Protein AF-A0A2U3NV56-F1 (afdb_monomer)

Foldseek 3Di:
DDDQKDWDDDALWWKWFDDPPAIWIAHNVRWTWGADPVGDIDTDDNGRPDPPTPTMMTHHDDDPPPPCPPPPCPDDDDDPPDDDDDDDDDDDDDDDDDDDDDDDPDDDDDDDPDDPDPDDPDDPDPPDPDDDD

Structure (mmCIF, N/CA/C/O backbone):
data_AF-A0A2U3NV56-F1
#
_entry.id   AF-A0A2U3NV56-F1
#
loop_
_atom_site.group_PDB
_atom_site.id
_atom_site.type_symbol
_atom_site.label_atom_id
_atom_site.label_alt_id
_atom_site.label_comp_id
_atom_site.label_asym_id
_atom_site.label_entity_id
_atom_site.label_seq_id
_atom_site.pdbx_PDB_ins_code
_atom_site.Cartn_x
_atom_site.Cartn_y
_atom_site.Cartn_z
_atom_site.occupancy
_atom_site.B_iso_or_equiv
_atom_site.auth_seq_id
_atom_site.auth_comp_id
_atom_site.auth_asym_id
_atom_site.auth_atom_id
_atom_site.pdbx_PDB_model_num
ATOM 1 N N . LEU A 1 1 ? -14.735 -5.747 -4.675 1.00 58.88 1 LEU A N 1
ATOM 2 C CA . LEU A 1 1 ? -14.071 -5.584 -3.361 1.00 58.88 1 LEU A CA 1
ATOM 3 C C . LEU A 1 1 ? -14.779 -6.448 -2.339 1.00 58.88 1 LEU A C 1
ATOM 5 O O . LEU A 1 1 ? -16.000 -6.450 -2.327 1.00 58.88 1 LEU A O 1
ATOM 9 N N . ALA A 1 2 ? -14.036 -7.196 -1.528 1.00 71.69 2 ALA A N 1
ATOM 10 C CA . ALA A 1 2 ? -14.578 -8.012 -0.444 1.00 71.69 2 ALA A CA 1
ATOM 11 C C . ALA A 1 2 ? -13.610 -7.962 0.747 1.00 71.69 2 ALA A C 1
ATOM 13 O O . ALA A 1 2 ? -12.423 -7.712 0.545 1.00 71.69 2 ALA A O 1
ATOM 14 N N . ARG A 1 3 ? -14.109 -8.237 1.961 1.00 86.12 3 ARG A N 1
ATOM 15 C CA . ARG A 1 3 ? -13.377 -8.150 3.248 1.00 86.12 3 ARG A CA 1
ATOM 16 C C . ARG A 1 3 ? -13.152 -6.728 3.788 1.00 86.12 3 ARG A C 1
ATOM 18 O O . ARG A 1 3 ? -12.208 -6.506 4.530 1.00 86.12 3 ARG A O 1
ATOM 25 N N . GLY A 1 4 ? -14.006 -5.773 3.413 1.00 90.31 4 GLY A N 1
ATOM 26 C CA . GLY A 1 4 ? -13.983 -4.412 3.975 1.00 90.31 4 GLY A CA 1
ATOM 27 C C . GLY A 1 4 ? -12.937 -3.466 3.376 1.00 90.31 4 GLY A C 1
ATOM 28 O O . GLY A 1 4 ? -12.896 -2.297 3.750 1.00 90.31 4 GLY A O 1
ATOM 29 N N . PHE A 1 5 ? -12.128 -3.936 2.424 1.00 94.00 5 PHE A N 1
ATOM 30 C CA . PHE A 1 5 ? -11.193 -3.074 1.710 1.00 94.00 5 PHE A CA 1
ATOM 31 C C . PHE A 1 5 ? -11.915 -2.084 0.800 1.00 94.00 5 PHE A C 1
ATOM 33 O O . PHE A 1 5 ? -12.919 -2.428 0.175 1.00 94.00 5 PHE A O 1
ATOM 40 N N . GLN A 1 6 ? -11.335 -0.896 0.687 1.00 94.31 6 GLN A N 1
ATOM 41 C CA . GLN A 1 6 ? -11.734 0.218 -0.165 1.00 94.31 6 GLN A CA 1
ATOM 42 C C . GLN A 1 6 ? -10.579 0.590 -1.101 1.00 94.31 6 GLN A C 1
ATOM 44 O O . GLN A 1 6 ? -9.427 0.268 -0.821 1.00 94.31 6 GLN A O 1
ATOM 49 N N . TYR A 1 7 ? -10.873 1.233 -2.230 1.00 94.81 7 TYR A N 1
ATOM 50 C CA . TYR A 1 7 ? -9.833 1.715 -3.143 1.00 94.81 7 TYR A CA 1
ATOM 51 C C . TYR A 1 7 ? -9.172 2.990 -2.615 1.00 94.81 7 TYR A C 1
ATOM 53 O O . TYR A 1 7 ? -9.836 3.830 -2.014 1.00 94.81 7 TYR A O 1
ATOM 61 N N . GLY A 1 8 ? -7.883 3.155 -2.908 1.00 94.50 8 GLY A N 1
ATOM 62 C CA . GLY A 1 8 ? -7.100 4.326 -2.523 1.00 94.50 8 GLY A CA 1
ATOM 63 C C . GLY A 1 8 ? -6.353 4.135 -1.206 1.00 94.50 8 GLY A C 1
ATOM 64 O O . GLY A 1 8 ? -5.980 3.020 -0.844 1.00 94.50 8 GLY A O 1
ATOM 65 N N . THR A 1 9 ? -6.127 5.242 -0.505 1.00 95.31 9 THR A N 1
ATOM 66 C CA . THR A 1 9 ? -5.377 5.307 0.754 1.00 95.31 9 THR A CA 1
ATOM 67 C C . THR A 1 9 ? -6.161 6.098 1.792 1.00 95.31 9 THR A C 1
ATOM 69 O O . THR A 1 9 ? -6.859 7.048 1.436 1.00 95.31 9 THR A O 1
ATOM 72 N N . ALA A 1 10 ? -5.990 5.773 3.070 1.00 92.62 10 ALA A N 1
ATOM 73 C CA . ALA A 1 10 ? -6.541 6.555 4.169 1.00 92.62 10 ALA A CA 1
ATOM 74 C C . ALA A 1 10 ? -5.548 6.607 5.341 1.00 92.62 10 ALA A C 1
ATOM 76 O O . ALA A 1 10 ? -4.793 5.651 5.536 1.00 92.62 10 ALA A O 1
ATOM 77 N N . PRO A 1 11 ? -5.539 7.698 6.127 1.00 89.06 11 PRO A N 1
ATOM 78 C CA . PRO A 1 11 ? -4.773 7.750 7.367 1.00 89.06 11 PRO A CA 1
ATOM 79 C C . PRO A 1 11 ? -5.330 6.751 8.389 1.00 89.06 11 PRO A C 1
ATOM 81 O O . PRO A 1 11 ? -6.524 6.449 8.371 1.00 89.06 11 PRO A O 1
ATOM 84 N N . ASN A 1 12 ? -4.477 6.271 9.298 1.00 89.69 12 ASN A N 1
ATOM 85 C CA . ASN A 1 12 ? -4.836 5.315 10.357 1.00 89.69 12 ASN A CA 1
ATOM 86 C C . ASN A 1 12 ? -5.513 4.031 9.834 1.00 89.69 12 ASN A C 1
ATOM 88 O O . ASN A 1 12 ? -6.317 3.403 10.521 1.00 89.69 12 ASN A O 1
ATOM 92 N N . ALA A 1 13 ? -5.218 3.646 8.595 1.00 94.50 13 ALA A N 1
ATOM 93 C CA . ALA A 1 13 ? -5.739 2.447 7.961 1.00 94.50 13 ALA A CA 1
ATOM 94 C C . ALA A 1 13 ? -4.590 1.509 7.605 1.00 94.50 13 ALA A C 1
ATOM 96 O O . ALA A 1 13 ? -3.461 1.945 7.382 1.00 94.50 13 ALA A O 1
ATOM 97 N N . LEU A 1 14 ? -4.897 0.219 7.485 1.00 94.81 14 LEU A N 1
ATOM 98 C CA . LEU A 1 14 ? -3.979 -0.698 6.827 1.00 94.81 14 LEU A CA 1
ATOM 99 C C . LEU A 1 14 ? -4.063 -0.427 5.326 1.00 94.81 14 LEU A C 1
ATOM 101 O O . LEU A 1 14 ? -5.104 -0.658 4.714 1.00 94.81 14 LEU A O 1
ATOM 105 N N . VAL A 1 15 ? -2.982 0.065 4.733 1.00 95.69 15 VAL A N 1
ATOM 106 C CA . VAL A 1 15 ? -2.909 0.402 3.307 1.00 95.69 15 VAL A CA 1
ATOM 107 C C . VAL A 1 15 ? -2.059 -0.628 2.582 1.00 95.69 15 VAL A C 1
ATOM 109 O O . VAL A 1 15 ? -1.008 -1.023 3.068 1.00 95.69 15 VAL A O 1
ATOM 112 N N . ILE A 1 16 ? -2.509 -1.056 1.411 1.00 94.69 16 ILE A N 1
ATOM 113 C CA . ILE A 1 16 ? -1.822 -1.972 0.506 1.00 94.69 16 ILE A CA 1
ATOM 114 C C . ILE A 1 16 ? -1.544 -1.208 -0.782 1.00 94.69 16 ILE A C 1
ATOM 116 O O . ILE A 1 16 ? -2.474 -0.694 -1.403 1.00 94.69 16 ILE A O 1
ATOM 120 N N . GLY A 1 17 ? -0.280 -1.162 -1.186 1.00 94.50 17 GLY A N 1
ATOM 121 C CA . GLY A 1 17 ? 0.157 -0.589 -2.453 1.00 94.50 17 GLY A CA 1
ATOM 122 C C . GLY A 1 17 ? 0.791 -1.669 -3.319 1.00 94.50 17 GLY A C 1
ATOM 123 O O . GLY A 1 17 ? 1.522 -2.523 -2.809 1.00 94.50 17 GLY A O 1
ATOM 124 N N . TRP A 1 18 ? 0.495 -1.665 -4.619 1.00 93.31 18 TRP A N 1
ATOM 125 C CA . TRP A 1 18 ? 1.111 -2.599 -5.558 1.00 93.31 18 TRP A CA 1
ATOM 126 C C . TRP A 1 18 ? 1.302 -2.023 -6.962 1.00 93.31 18 TRP A C 1
ATOM 128 O O . TRP A 1 18 ? 0.661 -1.054 -7.381 1.00 93.31 18 TRP A O 1
ATOM 138 N N . ASN A 1 19 ? 2.205 -2.663 -7.699 1.00 91.75 19 ASN A N 1
ATOM 139 C CA . ASN A 1 19 ? 2.394 -2.506 -9.138 1.00 91.75 19 ASN A CA 1
ATOM 140 C C . ASN A 1 19 ? 2.486 -3.895 -9.798 1.00 91.75 19 ASN A C 1
ATOM 142 O O . ASN A 1 19 ? 2.098 -4.896 -9.198 1.00 91.75 19 ASN A O 1
ATOM 146 N N . GLY A 1 20 ? 2.984 -3.975 -11.034 1.00 87.81 20 GLY A N 1
ATOM 147 C CA . GLY A 1 20 ? 3.052 -5.234 -11.785 1.00 87.81 20 GLY A CA 1
ATOM 148 C C . GLY A 1 20 ? 3.943 -6.334 -11.186 1.00 87.81 20 GLY A C 1
ATOM 149 O O . GLY A 1 20 ? 3.834 -7.472 -11.629 1.00 87.81 20 GLY A O 1
ATOM 150 N N . GLY A 1 21 ? 4.806 -6.030 -10.208 1.00 87.25 21 GLY A N 1
ATOM 151 C CA . GLY A 1 21 ? 5.749 -7.010 -9.645 1.00 87.25 21 GLY A CA 1
ATOM 152 C C . GLY A 1 21 ? 5.943 -6.957 -8.130 1.00 87.25 21 GLY A C 1
ATOM 153 O O . GLY A 1 21 ? 6.527 -7.878 -7.566 1.00 87.25 21 GLY A O 1
ATOM 154 N N . HIS A 1 22 ? 5.457 -5.915 -7.457 1.00 87.88 22 HIS A N 1
ATOM 155 C CA . HIS A 1 22 ? 5.691 -5.711 -6.032 1.00 87.88 22 HIS A CA 1
ATOM 156 C C . HIS A 1 22 ? 4.410 -5.326 -5.305 1.00 87.88 22 HIS A C 1
ATOM 158 O O . HIS A 1 22 ? 3.543 -4.638 -5.842 1.00 87.88 22 HIS A O 1
ATOM 164 N N . THR A 1 23 ? 4.313 -5.756 -4.053 1.00 90.38 23 THR A N 1
ATOM 165 C CA . THR A 1 23 ? 3.257 -5.369 -3.120 1.00 90.38 23 THR A CA 1
ATOM 166 C C . THR A 1 23 ? 3.895 -5.093 -1.769 1.00 90.38 23 THR A C 1
ATOM 168 O O . THR A 1 23 ? 4.754 -5.857 -1.324 1.00 90.38 23 THR A O 1
ATOM 171 N N . ALA A 1 24 ? 3.477 -4.018 -1.115 1.00 92.75 24 ALA A N 1
ATOM 172 C CA . ALA A 1 24 ? 3.817 -3.756 0.276 1.00 92.75 24 ALA A CA 1
ATOM 173 C C . ALA A 1 24 ? 2.601 -3.209 1.025 1.00 92.75 24 ALA A C 1
ATOM 175 O O . ALA A 1 24 ? 1.603 -2.792 0.429 1.00 92.75 24 ALA A O 1
ATOM 176 N N . VAL A 1 25 ? 2.695 -3.238 2.347 1.00 94.94 25 VAL A N 1
ATOM 177 C CA . VAL A 1 25 ? 1.639 -2.829 3.266 1.00 94.94 25 VAL A CA 1
ATOM 178 C C . VAL A 1 25 ? 2.183 -1.740 4.186 1.00 94.94 25 VAL A C 1
ATOM 180 O O . VAL A 1 25 ? 3.360 -1.739 4.534 1.00 94.94 25 VAL A O 1
ATOM 183 N N . THR A 1 26 ? 1.335 -0.806 4.588 1.00 95.31 26 THR A N 1
ATOM 184 C CA . THR A 1 26 ? 1.601 0.116 5.692 1.00 95.31 26 THR A CA 1
ATOM 185 C C . THR A 1 26 ? 0.510 -0.065 6.734 1.00 95.31 26 THR A C 1
ATOM 187 O O . THR A 1 26 ? -0.674 -0.084 6.398 1.00 95.31 26 THR A O 1
ATOM 190 N N . LEU A 1 27 ? 0.915 -0.261 7.983 1.00 94.81 27 LEU A N 1
ATOM 191 C CA . LEU A 1 27 ? 0.021 -0.448 9.116 1.00 94.81 27 LEU A CA 1
ATOM 192 C C . LEU A 1 27 ? -0.634 0.884 9.541 1.00 94.81 27 LEU A C 1
ATOM 194 O O . LEU A 1 27 ? -0.167 1.953 9.138 1.00 94.81 27 LEU A O 1
ATOM 198 N N . PRO A 1 28 ? -1.710 0.839 10.352 1.00 93.44 28 PRO A N 1
ATOM 199 C CA . PRO A 1 28 ? -2.399 2.040 10.836 1.00 93.44 28 PRO A CA 1
ATOM 200 C C . PRO A 1 28 ? -1.504 3.027 11.595 1.00 93.44 28 PRO A C 1
ATOM 202 O O . PRO A 1 28 ? -1.723 4.231 11.508 1.00 93.44 28 PRO A O 1
ATOM 205 N N . ASP A 1 29 ? -0.485 2.526 12.291 1.00 90.31 29 ASP A N 1
ATOM 206 C CA . ASP A 1 29 ? 0.535 3.303 13.010 1.00 90.31 29 ASP A CA 1
ATOM 207 C C . ASP A 1 29 ? 1.591 3.936 12.075 1.00 90.31 29 ASP A C 1
ATOM 209 O O . ASP A 1 29 ? 2.518 4.607 12.527 1.00 90.31 29 ASP A O 1
ATOM 213 N N . GLY A 1 30 ? 1.465 3.728 10.759 1.00 91.38 30 GLY A N 1
ATOM 214 C CA . GLY A 1 30 ? 2.414 4.177 9.745 1.00 91.38 30 GLY A CA 1
ATOM 215 C C . GLY A 1 30 ? 3.581 3.215 9.504 1.00 91.38 30 GLY A C 1
ATOM 216 O O . GLY A 1 30 ? 4.397 3.475 8.617 1.00 91.38 30 GLY A O 1
ATOM 217 N N . THR A 1 31 ? 3.664 2.094 10.223 1.00 94.31 31 THR A N 1
ATOM 218 C CA . THR A 1 31 ? 4.767 1.136 10.096 1.00 94.31 31 THR A CA 1
ATOM 219 C C . THR A 1 31 ? 4.742 0.438 8.728 1.00 94.31 31 THR A C 1
ATOM 221 O O . THR A 1 31 ? 3.747 -0.206 8.379 1.00 94.31 31 THR A O 1
ATOM 224 N N . PRO A 1 32 ? 5.817 0.523 7.922 1.00 92.81 32 PRO A N 1
ATOM 225 C CA . PRO A 1 32 ? 5.893 -0.159 6.636 1.00 92.81 32 PRO A CA 1
ATOM 226 C C . PRO A 1 32 ? 6.212 -1.647 6.813 1.00 92.81 32 PRO A C 1
ATOM 228 O O . PRO A 1 32 ? 7.040 -2.035 7.638 1.00 92.81 32 PRO A O 1
ATOM 231 N N . VAL A 1 33 ? 5.581 -2.482 5.994 1.00 91.31 33 VAL A N 1
ATOM 232 C CA . VAL A 1 33 ? 5.731 -3.937 5.982 1.00 91.31 33 VAL A CA 1
ATOM 233 C C . VAL A 1 33 ? 5.888 -4.403 4.541 1.00 91.31 33 VAL A C 1
ATOM 235 O O . VAL A 1 33 ? 5.019 -4.176 3.698 1.00 91.31 33 VAL A O 1
ATOM 238 N N . SER A 1 34 ? 6.998 -5.070 4.249 1.00 83.50 34 SER A N 1
ATOM 239 C CA . SER A 1 34 ? 7.383 -5.439 2.886 1.00 83.50 34 SER A CA 1
ATOM 240 C C . SER A 1 34 ? 7.796 -6.907 2.812 1.00 83.50 34 SER A C 1
ATOM 242 O O . SER A 1 34 ? 8.276 -7.482 3.791 1.00 83.50 34 SER A O 1
ATOM 244 N N . SER A 1 35 ? 7.645 -7.523 1.638 1.00 77.31 35 SER A N 1
ATOM 245 C CA . SER A 1 35 ? 8.293 -8.812 1.373 1.00 77.31 35 SER A CA 1
ATOM 246 C C . SER A 1 35 ? 9.802 -8.589 1.255 1.00 77.31 35 SER A C 1
ATOM 248 O O . SER A 1 35 ? 10.233 -7.754 0.463 1.00 77.31 35 SER A O 1
ATOM 250 N N . GLY A 1 36 ? 10.605 -9.308 2.037 1.00 69.44 36 GLY A N 1
ATOM 251 C CA . GLY A 1 36 ? 12.066 -9.178 2.001 1.00 69.44 36 GLY A CA 1
ATOM 252 C C . GLY A 1 36 ? 12.672 -9.872 0.785 1.00 69.44 36 GLY A C 1
ATOM 253 O O . GLY A 1 36 ? 12.133 -10.873 0.315 1.00 69.44 36 GLY A O 1
ATOM 254 N N . GLU A 1 37 ? 13.821 -9.383 0.306 1.00 68.88 37 GLU A N 1
ATOM 255 C CA . GLU A 1 37 ? 14.573 -9.978 -0.819 1.00 68.88 37 GLU A CA 1
ATOM 256 C C . GLU A 1 37 ? 14.934 -11.458 -0.598 1.00 68.88 37 GLU A C 1
ATOM 258 O O . GLU A 1 37 ? 15.004 -12.225 -1.552 1.00 68.88 37 GLU A O 1
ATOM 263 N N . HIS A 1 38 ? 15.092 -11.884 0.659 1.00 75.38 38 HIS A N 1
ATOM 264 C CA . HIS A 1 38 ? 15.382 -13.274 1.039 1.00 75.38 38 HIS A CA 1
ATOM 265 C C . HIS A 1 38 ? 14.121 -14.108 1.337 1.00 75.38 38 HIS A C 1
ATOM 267 O O . HIS A 1 38 ? 14.209 -15.204 1.891 1.00 75.38 38 HIS A O 1
ATOM 273 N N . GLY A 1 39 ? 12.940 -13.587 0.995 1.00 77.38 39 GLY A N 1
ATOM 274 C CA . GLY A 1 39 ? 11.651 -14.155 1.370 1.00 77.38 39 GLY A CA 1
ATOM 275 C C . GLY A 1 39 ? 11.184 -13.732 2.767 1.00 77.38 39 GLY A C 1
ATOM 276 O O . GLY A 1 39 ? 11.929 -13.176 3.580 1.00 77.38 39 GLY A O 1
ATOM 277 N N . GLY A 1 40 ? 9.905 -13.994 3.039 1.00 81.69 40 GLY A N 1
ATOM 278 C CA . GLY A 1 40 ? 9.249 -13.630 4.294 1.00 81.69 40 GLY A CA 1
ATOM 279 C C . GLY A 1 40 ? 8.793 -12.169 4.364 1.00 81.69 40 GLY A C 1
ATOM 280 O O . GLY A 1 40 ? 9.014 -11.373 3.451 1.00 81.69 40 GLY A O 1
ATOM 281 N N . VAL A 1 41 ? 8.124 -11.839 5.467 1.00 86.06 41 VAL A N 1
ATOM 282 C CA . VAL A 1 41 ? 7.567 -10.511 5.752 1.00 86.06 41 VAL A CA 1
ATOM 283 C C . VAL A 1 41 ? 8.486 -9.791 6.731 1.00 86.06 41 VAL A C 1
ATOM 285 O O . VAL A 1 41 ? 8.789 -10.333 7.792 1.00 86.06 41 VAL A O 1
ATOM 288 N N . HIS A 1 42 ? 8.904 -8.575 6.390 1.00 86.31 42 HIS A N 1
ATOM 289 C CA . HIS A 1 42 ? 9.799 -7.759 7.208 1.00 86.31 42 HIS A CA 1
ATOM 290 C C . HIS A 1 42 ? 9.187 -6.387 7.470 1.00 86.31 42 HIS A C 1
ATOM 292 O O . HIS A 1 42 ? 8.496 -5.825 6.617 1.00 86.31 42 HIS A O 1
ATOM 298 N N . ILE A 1 43 ? 9.471 -5.845 8.651 1.00 90.00 43 ILE A N 1
ATOM 299 C CA . ILE A 1 43 ? 9.146 -4.463 8.997 1.00 90.00 43 ILE A CA 1
ATOM 300 C C . ILE A 1 43 ? 10.228 -3.554 8.406 1.00 90.00 43 ILE A C 1
ATOM 302 O O . ILE A 1 43 ? 11.415 -3.793 8.622 1.00 90.00 43 ILE A O 1
ATOM 306 N N . GLY A 1 44 ? 9.831 -2.525 7.659 1.00 84.56 44 GLY A N 1
ATOM 307 C CA . GLY A 1 44 ? 10.745 -1.604 6.981 1.00 84.56 44 GLY A CA 1
ATOM 308 C C . GLY A 1 44 ? 10.484 -1.448 5.478 1.00 84.56 44 GLY A C 1
ATOM 309 O O . GLY A 1 44 ? 9.533 -1.994 4.910 1.00 84.56 44 GLY A O 1
ATOM 310 N N . GLY A 1 45 ? 11.354 -0.672 4.825 1.00 84.56 45 GLY A N 1
ATOM 311 C CA . GLY A 1 45 ? 11.163 -0.203 3.448 1.00 84.56 45 GLY A CA 1
ATOM 312 C C . GLY A 1 45 ? 10.213 0.997 3.378 1.00 84.56 45 GLY A C 1
ATOM 313 O O . GLY A 1 45 ? 9.810 1.528 4.408 1.00 84.56 45 GLY A O 1
ATOM 314 N N . ALA A 1 46 ? 9.843 1.444 2.174 1.00 82.88 46 ALA A N 1
ATOM 315 C CA . ALA A 1 46 ? 8.947 2.602 2.034 1.00 82.88 46 ALA A CA 1
ATOM 316 C C . ALA A 1 46 ? 7.441 2.255 2.062 1.00 82.88 46 ALA A C 1
ATOM 318 O O . ALA A 1 46 ? 6.600 3.142 1.925 1.00 82.88 46 ALA A O 1
ATOM 319 N N . GLY A 1 47 ? 7.089 0.985 2.300 1.00 90.88 47 GLY A N 1
ATOM 320 C CA . GLY A 1 47 ? 5.707 0.552 2.534 1.00 90.88 47 GLY A CA 1
ATOM 321 C C . GLY A 1 47 ? 4.770 0.798 1.351 1.00 90.88 47 GLY A C 1
ATOM 322 O O . GLY A 1 47 ? 5.206 0.910 0.209 1.00 90.88 47 GLY A O 1
ATOM 323 N N . ALA A 1 48 ? 3.468 0.877 1.626 1.00 93.62 48 ALA A N 1
ATOM 324 C CA . ALA A 1 48 ? 2.420 1.031 0.620 1.00 93.62 48 ALA A CA 1
ATOM 325 C C . ALA A 1 48 ? 2.378 2.413 -0.054 1.00 93.62 48 ALA A C 1
ATOM 327 O O . ALA A 1 48 ? 1.669 2.562 -1.038 1.00 93.62 48 ALA A O 1
ATOM 328 N N . TYR A 1 49 ? 3.121 3.407 0.441 1.00 90.94 49 TYR A N 1
ATOM 329 C CA . TYR A 1 49 ? 3.118 4.782 -0.083 1.00 90.94 49 TYR A CA 1
ATOM 330 C C . TYR A 1 49 ? 4.262 5.074 -1.069 1.00 90.94 49 TYR A C 1
ATOM 332 O O . TYR A 1 49 ? 4.494 6.226 -1.438 1.00 90.94 49 TYR A O 1
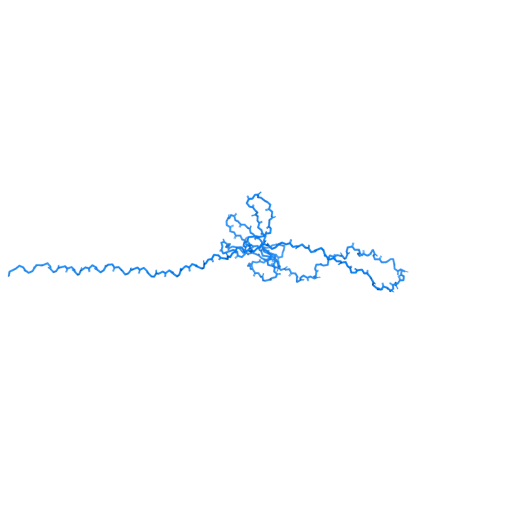ATOM 340 N N . GLN A 1 50 ? 4.997 4.044 -1.495 1.00 89.94 50 GLN A N 1
ATOM 341 C CA . GLN A 1 50 ? 6.035 4.157 -2.521 1.00 89.94 50 GLN A CA 1
ATOM 342 C C . GLN A 1 50 ? 5.470 4.769 -3.812 1.00 89.94 50 GLN A C 1
ATOM 344 O O . GLN A 1 50 ? 4.474 4.286 -4.346 1.00 89.94 50 GLN A O 1
ATOM 349 N N . ALA A 1 51 ? 6.165 5.751 -4.392 1.00 87.69 51 ALA A N 1
ATOM 350 C CA . ALA A 1 51 ? 5.739 6.395 -5.642 1.00 87.69 51 ALA A CA 1
ATOM 351 C C . ALA A 1 51 ? 5.607 5.419 -6.833 1.00 87.69 51 ALA A C 1
ATOM 353 O O . ALA A 1 51 ? 4.872 5.686 -7.779 1.00 87.69 51 ALA A O 1
ATOM 354 N N . GLY A 1 52 ? 6.311 4.282 -6.791 1.00 88.50 52 GLY A N 1
ATOM 355 C CA . GLY A 1 52 ? 6.243 3.238 -7.816 1.00 88.50 52 GLY A CA 1
ATOM 356 C C . GLY A 1 52 ? 5.002 2.341 -7.749 1.00 88.50 52 GLY A C 1
ATOM 357 O O . GLY A 1 52 ? 4.852 1.470 -8.609 1.00 88.50 52 GLY A O 1
ATOM 358 N N . PHE A 1 53 ? 4.132 2.497 -6.746 1.00 93.06 53 PHE A N 1
ATOM 359 C CA . PHE A 1 53 ? 2.860 1.783 -6.679 1.00 93.06 53 PHE A CA 1
ATOM 360 C C . PHE A 1 53 ? 1.765 2.560 -7.396 1.00 93.06 53 PHE A C 1
ATOM 362 O O . PHE A 1 53 ? 1.464 3.708 -7.087 1.00 93.06 53 PHE A O 1
ATOM 369 N N . THR A 1 54 ? 1.159 1.909 -8.385 1.00 95.38 54 THR A N 1
ATOM 370 C CA . THR A 1 54 ? 0.118 2.498 -9.235 1.00 95.38 54 THR A CA 1
ATOM 371 C C . THR A 1 54 ? -1.284 2.126 -8.771 1.00 95.38 54 THR A C 1
ATOM 373 O O . THR A 1 54 ? -2.267 2.693 -9.245 1.00 95.38 54 THR A O 1
ATOM 376 N N . HIS A 1 55 ? -1.395 1.181 -7.839 1.00 95.06 55 HIS A N 1
ATOM 377 C CA . HIS A 1 55 ? -2.658 0.719 -7.293 1.00 95.06 55 HIS A CA 1
ATOM 378 C C . HIS A 1 55 ? -2.610 0.697 -5.773 1.00 95.06 55 HIS A C 1
ATOM 380 O O . HIS A 1 55 ? -1.607 0.296 -5.185 1.00 95.06 55 HIS A O 1
ATOM 386 N N . HIS A 1 56 ? -3.720 1.105 -5.161 1.00 95.56 56 HIS A N 1
ATOM 387 C CA . HIS A 1 56 ? -3.847 1.178 -3.715 1.00 95.56 56 HIS A CA 1
ATOM 388 C C . HIS A 1 56 ? -5.218 0.706 -3.256 1.00 95.56 56 HIS A C 1
ATOM 390 O O . HIS A 1 56 ? -6.243 0.981 -3.895 1.00 95.56 56 HIS A O 1
ATOM 396 N N . MET A 1 57 ? -5.227 0.020 -2.120 1.00 96.56 57 MET A N 1
ATOM 397 C CA . MET A 1 57 ? -6.424 -0.301 -1.357 1.00 96.56 57 MET A CA 1
ATOM 398 C C . MET A 1 57 ? -6.141 -0.117 0.122 1.00 96.56 57 MET A C 1
ATOM 400 O O . MET A 1 57 ? -5.014 -0.304 0.566 1.00 96.56 57 MET A O 1
ATOM 404 N N . PHE A 1 58 ? -7.167 0.185 0.902 1.00 95.75 58 PHE A N 1
ATOM 405 C CA . PHE A 1 58 ? -7.034 0.312 2.343 1.00 95.75 58 PHE A CA 1
ATOM 406 C C . PHE A 1 58 ? -8.164 -0.397 3.075 1.00 95.75 58 PHE A C 1
ATOM 408 O O . PHE A 1 58 ? -9.280 -0.517 2.568 1.00 95.75 58 PHE A O 1
ATOM 415 N N . LEU A 1 59 ? -7.866 -0.855 4.282 1.00 95.06 59 LEU A N 1
ATOM 416 C CA . LEU A 1 59 ? -8.824 -1.366 5.246 1.00 95.06 59 LEU A CA 1
ATOM 417 C C . LEU A 1 59 ? -8.865 -0.386 6.427 1.00 95.06 59 LEU A C 1
ATOM 419 O O . LEU A 1 59 ? -7.856 -0.263 7.129 1.00 95.06 59 LEU A O 1
ATOM 423 N N . PRO A 1 60 ? -9.989 0.325 6.650 1.00 92.56 60 PRO A N 1
ATOM 424 C CA . PRO A 1 60 ? -10.158 1.144 7.844 1.00 92.56 60 PRO A CA 1
ATOM 425 C C . PRO A 1 60 ? -9.975 0.291 9.096 1.00 92.56 60 PRO A C 1
ATOM 427 O O . PRO A 1 60 ? -10.596 -0.766 9.216 1.00 92.56 60 PRO A O 1
ATOM 430 N N . MET A 1 61 ? -9.148 0.766 10.021 1.00 87.00 61 MET A N 1
ATOM 431 C CA . MET A 1 61 ? -8.977 0.155 11.332 1.00 87.00 61 MET A CA 1
ATOM 432 C C . MET A 1 61 ? -9.532 1.110 12.390 1.00 87.00 61 MET A C 1
ATOM 434 O O . MET A 1 61 ? -9.430 2.328 12.220 1.00 87.00 61 MET A O 1
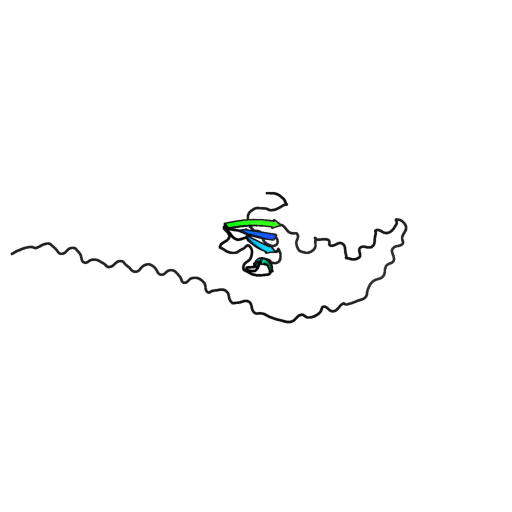ATOM 438 N N . PRO A 1 62 ? -10.151 0.592 13.461 1.00 80.00 62 PRO A N 1
ATOM 439 C CA . PRO A 1 62 ? -10.476 1.433 14.598 1.00 80.00 62 PRO A CA 1
ATOM 440 C C . PRO A 1 62 ? -9.178 2.001 15.196 1.00 80.00 62 PRO A C 1
ATOM 442 O O . PRO A 1 62 ? -8.141 1.329 15.137 1.00 80.00 62 PRO A O 1
ATOM 445 N N . PRO A 1 63 ? -9.211 3.219 15.765 1.00 69.06 63 PRO A N 1
ATOM 446 C CA . PRO A 1 63 ? -8.090 3.726 16.546 1.00 69.06 63 PRO A CA 1
ATOM 447 C C . PRO A 1 63 ? -7.751 2.709 17.645 1.00 69.06 63 PRO A C 1
ATOM 449 O O . PRO A 1 63 ? -8.646 2.088 18.220 1.00 69.06 63 PRO A O 1
ATOM 452 N N . GLU A 1 64 ? -6.460 2.479 17.879 1.00 63.81 64 GLU A N 1
ATOM 453 C CA . GLU A 1 64 ? -5.964 1.452 18.799 1.00 63.81 64 GLU A CA 1
ATOM 454 C C . GLU A 1 64 ? -6.670 1.551 20.162 1.00 63.81 64 GLU A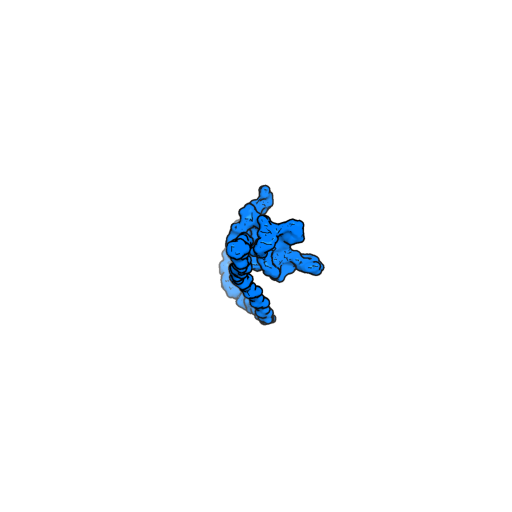 C 1
ATOM 456 O O . GLU A 1 64 ? -6.489 2.510 20.911 1.00 63.81 64 GLU A O 1
ATOM 461 N N . GLY A 1 65 ? -7.528 0.569 20.453 1.00 53.16 65 GLY A N 1
ATOM 462 C CA . GLY A 1 65 ? -8.376 0.564 21.647 1.00 53.16 65 GLY A CA 1
ATOM 463 C C . GLY A 1 65 ? -9.628 -0.308 21.533 1.00 53.16 65 GLY A C 1
ATOM 464 O O . GLY A 1 65 ? -10.043 -0.895 22.527 1.00 53.16 65 GLY A O 1
ATOM 465 N N . ASP A 1 66 ? -10.180 -0.477 20.327 1.00 53.00 66 ASP A N 1
ATOM 466 C CA . ASP A 1 66 ? -11.445 -1.222 20.147 1.00 53.00 66 ASP A CA 1
ATOM 467 C C . ASP A 1 66 ? -11.254 -2.687 19.726 1.00 53.00 66 ASP A C 1
ATOM 469 O O . ASP A 1 66 ? -12.204 -3.470 19.661 1.00 53.00 66 ASP A O 1
ATOM 473 N N . GLY A 1 67 ? -10.008 -3.087 19.465 1.00 53.50 67 GLY A N 1
ATOM 474 C CA . GLY A 1 67 ? -9.621 -4.487 19.412 1.00 53.50 67 GLY A CA 1
ATOM 475 C C . GLY A 1 67 ? -9.598 -5.032 20.831 1.00 53.50 67 GLY A C 1
ATOM 476 O O . GLY A 1 67 ? -8.523 -5.153 21.412 1.00 53.50 67 GLY A O 1
ATOM 477 N N . LEU A 1 68 ? -10.779 -5.316 21.388 1.00 50.81 68 LEU A N 1
ATOM 478 C CA . LEU A 1 68 ? -10.949 -6.073 22.623 1.00 50.81 68 LEU A CA 1
ATOM 479 C C . LEU A 1 68 ? -10.280 -7.441 22.438 1.00 50.81 68 LEU A C 1
ATOM 481 O O . LEU A 1 68 ? -10.935 -8.446 22.166 1.00 50.81 68 LEU A O 1
ATOM 485 N N . LEU A 1 69 ? -8.959 -7.498 22.608 1.00 50.97 69 LEU A N 1
ATOM 486 C CA . LEU A 1 69 ? -8.354 -8.665 23.212 1.00 50.97 69 LEU A CA 1
ATOM 487 C C . LEU A 1 69 ? -9.174 -8.864 24.488 1.00 50.97 69 LEU A C 1
ATOM 489 O O . LEU A 1 69 ? -9.214 -7.935 25.307 1.00 50.97 69 LEU A O 1
ATOM 493 N N . PRO A 1 70 ? -9.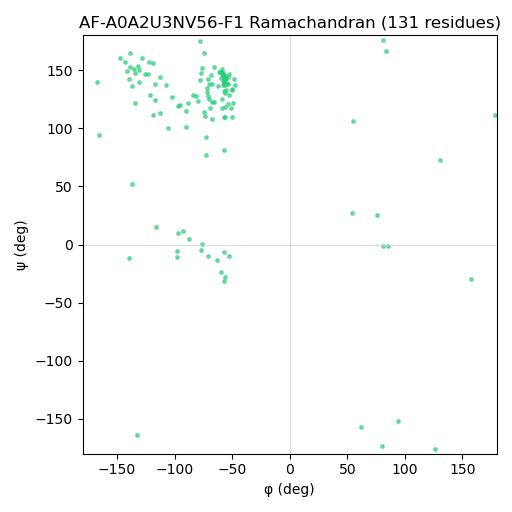889 -9.995 24.661 1.00 54.44 70 PRO A N 1
ATOM 494 C CA . PRO A 1 70 ? -10.396 -10.296 25.984 1.00 54.44 70 PRO A CA 1
ATOM 495 C C . PRO A 1 70 ? -9.187 -10.146 26.910 1.00 54.44 70 PRO A C 1
ATOM 497 O O . PRO A 1 70 ? -8.093 -10.588 26.527 1.00 54.44 70 PRO A O 1
ATOM 500 N N . PRO A 1 71 ? -9.319 -9.462 28.063 1.00 60.00 71 PRO A N 1
ATOM 501 C CA . PRO A 1 71 ? -8.210 -9.407 28.999 1.00 60.00 71 PRO A CA 1
ATOM 502 C C . PRO A 1 71 ? -7.705 -10.847 29.151 1.00 60.00 71 PRO A C 1
ATOM 504 O O . PRO A 1 71 ? -8.539 -11.757 29.197 1.00 60.00 71 PRO A O 1
ATOM 507 N N . PRO A 1 72 ? -6.383 -11.098 29.162 1.00 61.66 72 PRO A N 1
ATOM 508 C CA . PRO A 1 72 ? -5.823 -12.455 29.089 1.00 61.66 72 PRO A CA 1
ATOM 509 C C . PRO A 1 72 ? -6.316 -13.386 30.212 1.00 61.66 72 PRO A C 1
ATOM 511 O O . PRO A 1 72 ? -6.058 -14.584 30.185 1.00 61.66 72 PRO A O 1
ATOM 514 N N . PHE A 1 73 ? -7.065 -12.831 31.168 1.00 61.00 73 PHE A N 1
ATOM 515 C CA . PHE A 1 73 ? -7.802 -13.512 32.212 1.00 61.00 73 PHE A CA 1
ATOM 516 C C . PHE A 1 73 ? -9.197 -12.909 32.409 1.00 61.00 73 PHE A C 1
ATOM 518 O O . PHE A 1 73 ? -9.540 -12.552 33.531 1.00 61.00 73 PHE A O 1
ATOM 525 N N . ALA A 1 74 ? -10.015 -12.757 31.362 1.00 59.47 74 ALA A N 1
ATOM 526 C CA . ALA A 1 74 ? -11.453 -12.632 31.587 1.00 59.47 74 ALA A CA 1
ATOM 527 C C . ALA A 1 74 ? -11.876 -13.890 32.368 1.00 59.47 74 ALA A C 1
ATOM 529 O O . ALA A 1 74 ? -11.795 -14.987 31.804 1.00 59.47 74 ALA A O 1
ATOM 530 N N . PRO A 1 75 ? -12.235 -13.786 33.664 1.00 63.81 75 PRO A N 1
ATOM 531 C CA . PRO A 1 75 ? -12.737 -14.948 34.372 1.00 63.81 75 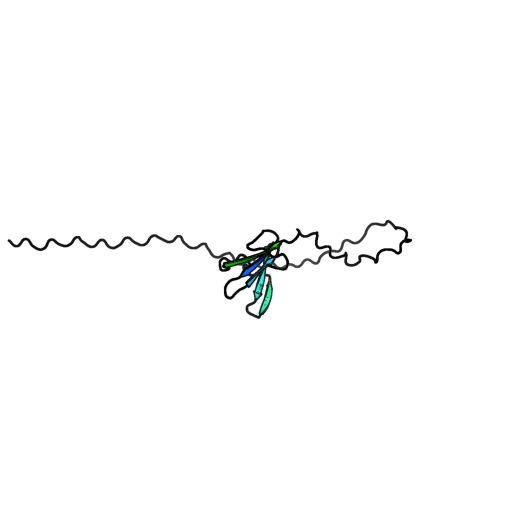PRO A CA 1
ATOM 532 C C . PRO A 1 75 ? -13.975 -15.447 33.613 1.00 63.81 75 PRO A C 1
ATOM 534 O O . PRO A 1 75 ? -14.685 -14.628 33.013 1.00 63.81 75 PRO A O 1
ATOM 537 N N . PRO A 1 76 ? -14.245 -16.767 33.589 1.00 70.06 76 PRO A N 1
ATOM 538 C CA . PRO A 1 76 ? -15.530 -17.245 33.095 1.00 70.06 76 PRO A CA 1
ATOM 539 C C . PRO A 1 76 ? -16.640 -16.430 33.776 1.00 70.06 76 PRO A C 1
ATOM 541 O O . PRO A 1 76 ? -16.474 -16.071 34.950 1.00 70.06 76 PRO A O 1
ATOM 544 N N . PRO A 1 77 ? -17.729 -16.086 33.060 1.00 66.50 77 PRO A N 1
ATOM 545 C CA . PRO A 1 77 ? -18.813 -15.323 33.659 1.00 66.50 77 PRO A CA 1
ATOM 546 C C . PRO A 1 77 ? -19.215 -16.015 34.966 1.00 66.50 77 PRO A C 1
ATOM 548 O O . PRO A 1 77 ? -19.310 -17.250 34.980 1.00 66.50 77 PRO A O 1
ATOM 551 N N . PRO A 1 78 ? -19.368 -15.261 36.070 1.00 64.44 78 PRO A N 1
ATOM 552 C CA . PRO A 1 78 ? -19.696 -15.867 37.345 1.00 64.44 78 PRO A CA 1
ATOM 553 C C . PRO A 1 78 ? -20.972 -16.700 37.176 1.00 64.44 78 PRO A C 1
ATOM 555 O O . PRO A 1 78 ? -21.874 -16.286 36.435 1.00 64.44 78 PRO A O 1
ATOM 558 N N . PRO A 1 79 ? -21.081 -17.868 37.835 1.00 66.50 79 PRO A N 1
ATOM 559 C CA . PRO A 1 79 ? -22.388 -18.486 37.977 1.00 66.50 79 PRO A CA 1
ATOM 560 C C . PRO A 1 79 ? -23.336 -17.432 38.575 1.00 66.50 79 PRO A C 1
ATOM 562 O O . PRO A 1 79 ? -22.870 -16.596 39.355 1.00 66.50 79 PRO A O 1
ATOM 565 N N . PRO A 1 80 ? -24.629 -17.440 38.209 1.00 68.81 80 PRO A N 1
ATOM 566 C CA . PRO A 1 80 ? -25.577 -16.358 38.504 1.00 68.81 80 PRO A CA 1
ATOM 567 C C . PRO A 1 80 ? -25.681 -15.927 39.981 1.00 68.81 80 PRO A C 1
ATOM 569 O O . PRO A 1 80 ? -26.259 -14.880 40.252 1.00 68.81 80 PRO A O 1
ATOM 572 N N . ASP A 1 81 ? -25.075 -16.669 40.912 1.00 62.19 81 ASP A N 1
ATOM 573 C CA . ASP A 1 81 ? -25.168 -16.473 42.357 1.00 62.19 81 ASP A CA 1
ATOM 574 C C . ASP A 1 81 ? -23.836 -16.111 43.065 1.00 62.19 81 ASP A C 1
ATOM 576 O O . ASP A 1 81 ? -23.750 -16.212 44.290 1.00 62.19 81 ASP A O 1
ATOM 580 N N . ALA A 1 82 ? -22.771 -15.702 42.358 1.00 53.59 82 ALA A N 1
ATOM 581 C CA . ALA A 1 82 ? -21.503 -15.336 43.016 1.00 53.59 82 ALA A CA 1
ATOM 582 C C . ALA A 1 82 ? -21.487 -13.872 43.536 1.00 53.59 82 ALA A C 1
ATOM 584 O O . ALA A 1 82 ? -21.744 -12.952 42.754 1.00 53.59 82 ALA A O 1
ATOM 585 N N . PRO A 1 83 ? -21.134 -13.610 44.814 1.00 50.81 83 PRO A N 1
ATOM 586 C CA . PRO A 1 83 ? -21.029 -12.249 45.350 1.00 50.81 83 PRO A CA 1
ATOM 587 C C . PRO A 1 83 ? -19.832 -11.487 44.760 1.00 50.81 83 PRO A C 1
ATOM 589 O O . PRO A 1 83 ? -18.735 -12.032 44.646 1.00 50.81 83 PRO A O 1
ATOM 592 N N . LEU A 1 84 ? -20.037 -10.211 44.419 1.00 48.66 84 LEU A N 1
ATOM 593 C CA . LEU A 1 84 ? -18.994 -9.307 43.926 1.00 48.66 84 LEU A CA 1
ATOM 594 C C . LEU A 1 84 ? -18.075 -8.885 45.081 1.00 48.66 84 LEU A C 1
ATOM 596 O O . LEU A 1 84 ? -18.505 -8.120 45.943 1.00 48.66 84 LEU A O 1
ATOM 600 N N . ASP A 1 85 ? -16.826 -9.354 45.089 1.00 49.91 85 ASP A N 1
ATOM 601 C CA . ASP A 1 85 ? -15.820 -8.886 46.047 1.00 49.91 85 ASP A CA 1
ATOM 602 C C . ASP A 1 85 ? -14.954 -7.772 45.435 1.00 49.91 85 ASP A C 1
ATOM 604 O O . ASP A 1 85 ? -14.321 -7.917 44.386 1.00 49.91 85 ASP A O 1
ATOM 608 N N . THR A 1 86 ? -14.996 -6.617 46.090 1.00 52.44 86 THR A N 1
ATOM 609 C CA . THR A 1 86 ? -14.326 -5.363 45.746 1.00 52.44 86 THR A CA 1
ATOM 610 C C . THR A 1 86 ? -12.946 -5.295 46.398 1.00 52.44 86 THR A C 1
ATOM 612 O O . THR A 1 86 ? -12.858 -5.153 47.615 1.00 52.44 86 THR A O 1
ATOM 615 N N . GLY A 1 87 ? -11.862 -5.280 45.613 1.00 41.47 87 GLY A N 1
ATOM 616 C CA . GLY A 1 87 ? -10.516 -5.094 46.172 1.00 41.47 87 GLY A CA 1
ATO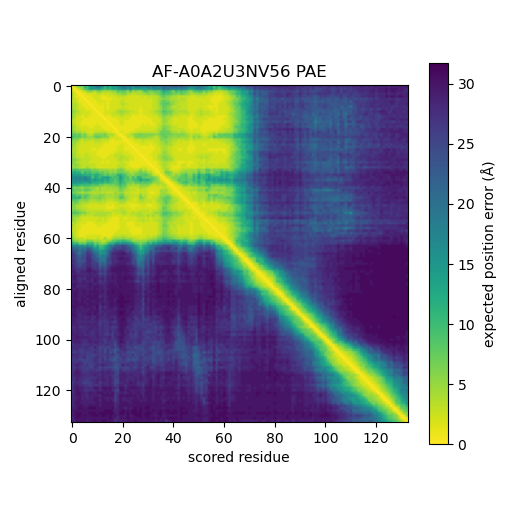M 617 C C . GLY A 1 87 ? -9.426 -4.750 45.152 1.00 41.47 87 GLY A C 1
ATOM 618 O O . GLY A 1 87 ? -8.809 -5.629 44.563 1.00 41.47 87 GLY A O 1
ATOM 619 N N . VAL A 1 88 ? -9.166 -3.455 44.967 1.00 41.62 88 VAL A N 1
ATOM 620 C CA . VAL A 1 88 ? -7.968 -2.877 44.312 1.00 41.62 88 VAL A CA 1
ATOM 621 C C . VAL A 1 88 ? -6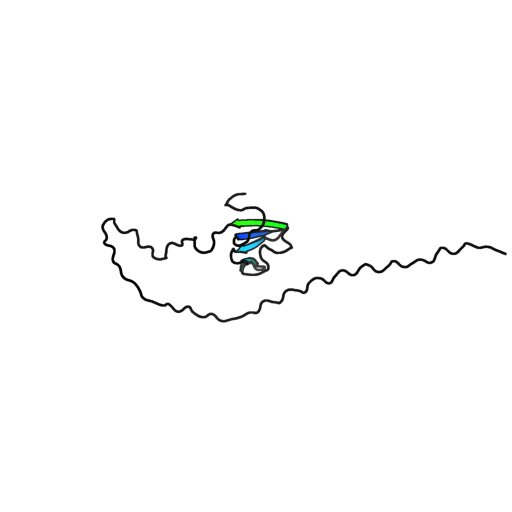.752 -2.897 45.270 1.00 41.62 88 VAL A C 1
ATOM 623 O O . VAL A 1 88 ? -6.960 -3.034 46.473 1.00 41.62 88 VAL A O 1
ATOM 626 N N . PRO A 1 89 ? -5.518 -2.516 44.868 1.00 54.59 89 PRO A N 1
ATOM 627 C CA . PRO A 1 89 ? -4.702 -2.875 43.699 1.00 54.59 89 PRO A CA 1
ATOM 628 C C . PRO A 1 89 ? -3.278 -3.337 44.130 1.00 54.59 89 PRO A C 1
ATOM 630 O O . PRO A 1 89 ? -2.795 -2.968 45.199 1.00 54.59 89 PRO A O 1
ATOM 633 N N . SER A 1 90 ? -2.519 -4.058 43.296 1.00 47.94 90 SER A N 1
ATOM 634 C CA . SER A 1 90 ? -1.045 -4.061 43.422 1.00 47.94 90 SER A CA 1
ATOM 635 C C . SER A 1 90 ? -0.323 -4.682 42.239 1.00 47.94 90 SER A C 1
ATOM 637 O O . SER A 1 90 ? -0.706 -5.737 41.748 1.00 47.94 90 SER A O 1
ATOM 639 N N . GLY A 1 91 ? 0.787 -4.046 41.862 1.00 42.97 91 GLY A N 1
ATOM 640 C CA . GLY A 1 91 ? 1.831 -4.671 41.055 1.00 42.97 91 GLY A CA 1
ATOM 641 C C . GLY A 1 91 ? 2.262 -3.845 39.854 1.00 42.97 91 GLY A C 1
ATOM 642 O O . GLY A 1 91 ? 1.969 -4.193 38.718 1.00 42.97 91 GLY A O 1
ATOM 643 N N . ARG A 1 92 ? 3.001 -2.760 40.098 1.00 51.97 92 ARG A N 1
ATOM 644 C CA . ARG A 1 92 ? 3.816 -2.087 39.081 1.00 51.97 92 ARG A CA 1
ATOM 645 C C . ARG A 1 92 ? 4.793 -3.106 38.487 1.00 51.97 92 ARG A C 1
ATOM 647 O O . ARG A 1 92 ? 5.735 -3.495 39.171 1.00 51.97 92 ARG A O 1
ATOM 654 N N . VAL A 1 93 ? 4.598 -3.509 37.233 1.00 45.91 93 VAL A N 1
ATOM 655 C CA . VAL A 1 93 ? 5.589 -4.308 36.504 1.00 45.91 93 VAL A CA 1
ATOM 656 C C . VAL A 1 93 ? 6.420 -3.374 35.631 1.00 45.91 93 VAL A C 1
ATOM 658 O O . VAL A 1 93 ? 5.918 -2.642 34.784 1.00 45.91 93 VAL A O 1
ATOM 661 N N . THR A 1 94 ? 7.711 -3.369 35.923 1.00 42.34 94 THR A N 1
ATOM 662 C CA . THR A 1 94 ? 8.788 -2.690 35.204 1.00 42.34 94 THR A CA 1
ATOM 663 C C . THR A 1 94 ? 8.954 -3.317 33.816 1.00 42.34 94 THR A C 1
ATOM 665 O O . THR A 1 94 ? 9.214 -4.514 33.720 1.00 42.34 94 THR A O 1
ATOM 668 N N . ALA A 1 95 ? 8.836 -2.519 32.751 1.00 47.53 95 ALA A N 1
ATOM 669 C CA . ALA A 1 95 ? 9.179 -2.938 31.392 1.00 47.53 95 ALA A CA 1
ATOM 670 C C . ALA A 1 95 ? 10.709 -3.070 31.237 1.00 47.53 95 ALA A C 1
ATOM 672 O O . ALA A 1 95 ? 11.437 -2.242 31.794 1.00 47.53 95 ALA A O 1
ATOM 673 N N . PRO A 1 96 ? 11.232 -4.056 30.484 1.00 42.12 96 PRO A N 1
ATOM 674 C CA . PRO A 1 96 ? 12.651 -4.083 30.167 1.00 42.12 96 PRO A CA 1
ATOM 675 C C . PRO A 1 96 ? 12.969 -2.956 29.175 1.00 42.12 96 PRO A C 1
ATOM 677 O O . PRO A 1 96 ? 12.332 -2.825 28.132 1.00 42.12 96 PRO A O 1
ATOM 680 N N . ALA A 1 97 ? 13.970 -2.142 29.502 1.00 53.84 97 ALA A N 1
ATOM 681 C CA . ALA A 1 97 ? 14.565 -1.207 28.560 1.00 53.84 97 ALA A CA 1
ATOM 682 C C . ALA A 1 97 ? 15.341 -1.996 27.495 1.00 53.84 97 ALA A C 1
ATOM 684 O O . ALA A 1 97 ? 16.321 -2.667 27.818 1.00 53.84 97 ALA A O 1
ATOM 685 N N . VAL A 1 98 ? 14.931 -1.895 26.229 1.00 55.69 98 VAL A N 1
ATOM 686 C CA . VAL A 1 98 ? 15.753 -2.323 25.091 1.00 55.69 98 VAL A CA 1
ATOM 687 C C . VAL A 1 98 ? 16.290 -1.069 24.413 1.00 55.69 98 VAL A C 1
ATOM 689 O O . VAL A 1 98 ? 15.592 -0.372 23.683 1.00 55.69 98 VAL A O 1
ATOM 692 N N . LEU A 1 99 ? 17.547 -0.763 24.725 1.00 50.59 99 LEU A N 1
ATOM 693 C CA . LEU A 1 99 ? 18.390 0.144 23.957 1.00 50.59 99 LEU A CA 1
ATOM 694 C C . LEU A 1 99 ? 18.782 -0.558 22.651 1.00 50.59 99 LEU A C 1
ATOM 696 O O . LEU A 1 99 ? 19.199 -1.710 22.702 1.00 50.59 99 LEU A O 1
ATOM 700 N N . VAL A 1 100 ? 18.691 0.138 21.516 1.00 44.47 100 VAL A N 1
ATOM 701 C CA . VAL A 1 100 ? 19.779 0.332 20.533 1.00 44.47 100 VAL A CA 1
ATOM 702 C C . VAL A 1 100 ? 19.206 1.148 19.373 1.00 44.47 100 VAL 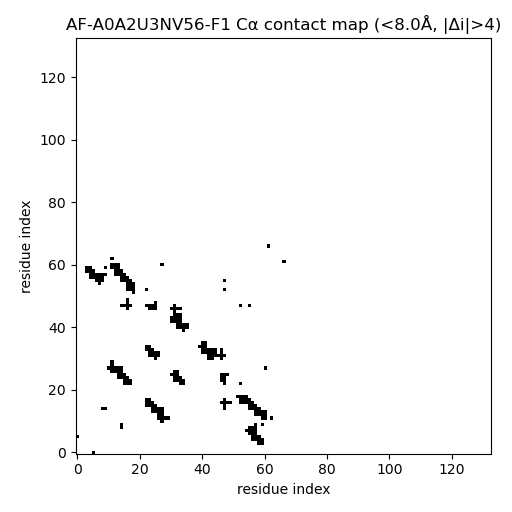A C 1
ATOM 704 O O . VAL A 1 100 ? 18.339 0.703 18.626 1.00 44.47 100 VAL A O 1
ATOM 707 N N . GLY A 1 101 ? 19.693 2.383 19.257 1.00 53.34 101 GLY A N 1
ATOM 708 C CA . GLY A 1 101 ? 19.427 3.239 18.115 1.00 53.34 101 GLY A CA 1
ATOM 709 C C . GLY A 1 101 ? 20.181 2.742 16.887 1.00 53.34 101 GLY A C 1
ATOM 710 O O . GLY A 1 101 ? 21.389 2.520 16.937 1.00 53.34 101 GLY A O 1
ATOM 711 N N . VAL A 1 102 ? 19.469 2.635 15.773 1.00 46.91 102 VAL A N 1
ATOM 712 C CA . VAL A 1 102 ? 20.066 2.698 14.442 1.00 46.91 102 VAL A CA 1
ATOM 713 C C . VAL A 1 102 ? 19.422 3.899 13.772 1.00 46.91 102 VAL A C 1
ATOM 715 O O . VAL A 1 102 ? 18.213 3.917 13.546 1.00 46.91 102 VAL A O 1
ATOM 718 N N . ALA A 1 103 ? 20.214 4.944 13.543 1.00 50.56 103 ALA A N 1
ATOM 719 C CA . ALA A 1 103 ? 19.757 6.107 12.802 1.00 50.56 103 ALA A CA 1
ATOM 720 C C . ALA A 1 103 ? 19.317 5.653 11.405 1.00 50.56 103 ALA A C 1
ATOM 722 O O . ALA A 1 103 ? 20.081 4.999 10.692 1.00 50.56 103 ALA A O 1
ATOM 723 N N . ALA A 1 104 ? 18.078 5.980 11.039 1.00 52.50 104 ALA A N 1
ATOM 724 C CA . ALA A 1 104 ? 17.577 5.754 9.695 1.00 52.50 104 ALA A CA 1
ATOM 725 C C . ALA A 1 104 ? 18.488 6.476 8.681 1.00 52.50 104 ALA A C 1
ATOM 727 O O . ALA A 1 104 ? 18.921 7.601 8.954 1.00 52.50 104 ALA A O 1
ATOM 728 N N . PRO A 1 105 ? 18.800 5.861 7.526 1.00 57.94 105 PRO A N 1
ATOM 729 C CA . PRO A 1 105 ? 19.544 6.544 6.478 1.00 57.94 105 PRO A CA 1
ATOM 730 C C . PRO A 1 105 ? 18.783 7.800 6.041 1.00 57.94 105 PRO A C 1
ATOM 732 O O . PRO A 1 105 ? 17.558 7.780 5.903 1.00 57.94 105 PRO A O 1
ATOM 735 N N . ALA A 1 106 ? 19.512 8.903 5.852 1.00 60.16 106 ALA A N 1
ATOM 736 C CA . ALA A 1 106 ? 18.926 10.152 5.384 1.00 60.16 106 ALA A CA 1
ATOM 737 C C . ALA A 1 106 ? 18.235 9.936 4.022 1.00 60.16 106 ALA A C 1
ATOM 739 O O . ALA A 1 106 ? 18.770 9.198 3.186 1.00 60.16 106 ALA A O 1
ATOM 740 N N . PRO A 1 107 ? 17.067 10.559 3.782 1.00 75.56 107 PRO A N 1
ATOM 741 C CA . PRO A 1 107 ? 16.410 10.472 2.487 1.00 75.56 107 PRO A CA 1
ATOM 742 C C . PRO A 1 107 ? 17.337 11.009 1.383 1.00 75.56 107 PRO A C 1
ATOM 744 O O . PRO A 1 107 ? 18.123 11.931 1.637 1.00 75.56 107 PRO A O 1
ATOM 747 N N . PRO A 1 108 ? 17.266 10.451 0.160 1.00 76.50 108 PRO A N 1
ATOM 748 C CA . PRO A 1 108 ? 18.031 10.970 -0.964 1.00 76.50 108 PRO A CA 1
ATOM 749 C C . PRO A 1 108 ? 17.661 12.439 -1.234 1.00 76.50 108 PRO A C 1
ATOM 751 O O . PRO A 1 108 ? 16.516 12.837 -0.992 1.00 76.50 108 PRO A O 1
ATOM 754 N N . PRO A 1 109 ? 18.609 13.257 -1.728 1.00 73.00 109 PRO A N 1
ATOM 755 C CA . PRO A 1 109 ? 18.323 14.642 -2.075 1.00 73.00 109 PRO A CA 1
ATOM 756 C C . PRO A 1 109 ? 17.241 14.709 -3.166 1.00 73.00 109 PRO A C 1
ATOM 758 O O . PRO A 1 109 ? 17.162 13.805 -4.006 1.00 73.00 109 PRO A O 1
ATOM 761 N N . PRO A 1 110 ? 16.410 15.768 -3.178 1.00 79.1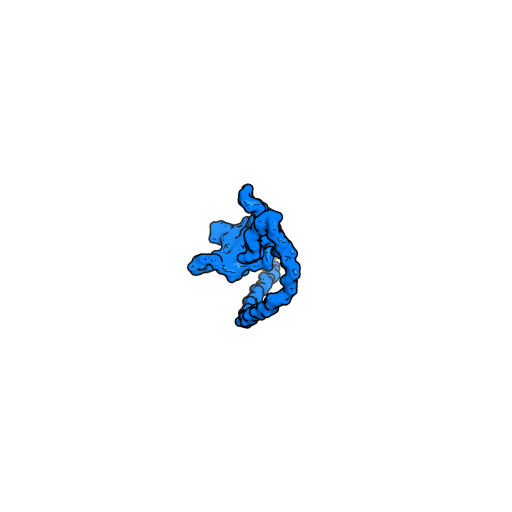2 110 PRO A N 1
ATOM 762 C CA . PRO A 1 110 ? 15.435 15.965 -4.241 1.00 79.12 110 PRO A CA 1
ATOM 763 C C . PRO A 1 110 ? 16.143 16.046 -5.606 1.00 79.12 110 PRO A C 1
ATOM 765 O O . PRO A 1 110 ? 17.296 16.489 -5.667 1.00 79.12 110 PRO A O 1
ATOM 768 N N . PRO A 1 111 ? 15.471 15.644 -6.703 1.00 79.44 111 PRO A N 1
ATOM 769 C CA . PRO A 1 111 ? 16.013 15.813 -8.043 1.00 79.44 111 PRO A CA 1
ATOM 770 C C . PRO A 1 111 ? 16.398 17.276 -8.273 1.00 79.44 111 PRO A C 1
ATOM 772 O O . PRO A 1 111 ? 15.660 18.187 -7.884 1.00 79.44 111 PRO A O 1
ATOM 775 N N . ALA A 1 112 ? 17.551 17.503 -8.902 1.00 81.38 112 ALA A N 1
ATOM 776 C CA . ALA A 1 112 ? 17.927 18.842 -9.325 1.00 81.38 112 ALA A CA 1
ATOM 777 C C . ALA A 1 112 ? 16.864 19.388 -10.299 1.00 81.38 112 ALA A C 1
ATOM 779 O O . ALA A 1 112 ? 16.345 18.614 -11.109 1.00 81.38 112 ALA A O 1
ATOM 780 N N . PRO A 1 113 ? 16.543 20.695 -10.250 1.00 81.06 113 PRO A N 1
ATOM 781 C CA . PRO A 1 113 ? 15.704 21.316 -11.265 1.00 81.06 113 PRO A CA 1
ATOM 782 C C . PRO A 1 113 ? 16.270 21.014 -12.654 1.00 81.06 113 PRO A C 1
ATOM 784 O O . PRO A 1 113 ? 17.462 21.225 -12.892 1.00 81.06 113 PRO A O 1
ATOM 787 N N . GLU A 1 114 ? 15.428 20.514 -13.558 1.00 79.88 114 GLU A N 1
ATOM 788 C CA . GLU A 1 114 ? 15.808 20.351 -14.958 1.00 79.88 114 GLU A CA 1
ATOM 789 C C . GLU A 1 114 ? 16.200 21.724 -15.513 1.00 79.88 114 GLU A C 1
ATOM 791 O O . GLU A 1 114 ? 15.402 22.666 -15.522 1.00 79.88 114 GLU A O 1
ATOM 796 N N . LEU A 1 115 ? 17.463 21.858 -15.925 1.00 80.50 115 LEU A N 1
ATOM 797 C CA . LEU A 1 115 ? 17.912 23.049 -16.627 1.00 80.50 115 LEU A CA 1
ATOM 798 C C . LEU A 1 115 ? 17.225 23.083 -17.997 1.00 80.50 115 LEU A C 1
ATOM 800 O O . LEU A 1 115 ? 17.149 22.044 -18.659 1.00 80.50 115 LEU A O 1
ATOM 804 N N . PRO A 1 116 ? 16.746 24.255 -18.450 1.00 82.81 116 PRO A N 1
ATOM 805 C CA . PRO A 1 116 ? 16.200 24.374 -19.790 1.00 82.81 116 PRO A CA 1
ATOM 806 C C . PRO A 1 116 ? 17.255 23.936 -20.817 1.00 82.81 116 PRO A C 1
ATOM 808 O O . PRO A 1 116 ? 18.453 24.168 -20.604 1.00 82.81 116 PRO A O 1
ATOM 811 N N . PRO A 1 117 ? 16.832 23.311 -21.930 1.00 81.38 117 PRO A N 1
ATOM 812 C CA . PRO A 1 117 ? 17.756 22.918 -22.979 1.00 81.38 117 PRO A CA 1
ATOM 813 C C . PRO A 1 117 ? 18.545 24.144 -23.463 1.00 81.38 117 PRO A C 1
ATOM 815 O O . PRO A 1 117 ? 17.987 25.247 -23.528 1.00 81.38 117 PRO A O 1
ATOM 818 N N . PRO A 1 118 ? 19.838 23.981 -23.797 1.00 83.12 118 PRO A N 1
ATOM 819 C CA . PRO A 1 118 ? 20.628 25.081 -24.323 1.00 83.12 118 PRO A CA 1
ATOM 820 C C . PRO A 1 118 ? 19.972 25.628 -25.600 1.00 83.12 118 PRO A C 1
ATOM 822 O O . PRO A 1 118 ? 19.399 24.853 -26.375 1.00 83.12 118 PRO A O 1
ATOM 825 N N . PRO A 1 119 ? 20.039 26.950 -25.840 1.00 82.69 119 PRO A N 1
ATOM 826 C CA . PRO A 1 119 ? 19.510 27.535 -27.062 1.00 82.69 119 PRO A CA 1
ATOM 827 C C . PRO A 1 119 ? 20.158 26.875 -28.281 1.00 82.69 119 PRO A C 1
ATOM 829 O O . PRO A 1 119 ? 21.367 26.628 -28.304 1.00 82.69 119 PRO A O 1
ATOM 832 N N . ALA A 1 120 ? 19.338 26.583 -29.291 1.00 83.00 120 ALA A N 1
ATOM 833 C CA . ALA A 1 120 ? 19.819 26.017 -30.540 1.00 83.00 120 ALA A CA 1
ATOM 834 C C . ALA A 1 120 ? 20.888 26.939 -31.160 1.00 83.00 120 ALA A C 1
ATOM 836 O O . ALA A 1 120 ? 20.727 28.165 -31.110 1.00 83.00 120 ALA A O 1
ATOM 837 N N . PRO A 1 121 ? 21.954 26.383 -31.765 1.00 81.38 121 PRO A N 1
ATOM 838 C CA . PRO A 1 121 ? 22.916 27.176 -32.514 1.00 81.38 121 PRO A CA 1
ATOM 839 C C . PRO A 1 121 ? 22.183 28.016 -33.560 1.00 81.38 121 PRO A C 1
ATOM 841 O O . PRO A 1 121 ? 21.482 27.476 -34.419 1.00 81.38 121 PRO A O 1
ATOM 844 N N . GLN A 1 122 ? 22.329 29.338 -33.483 1.00 77.00 122 GLN A N 1
ATOM 845 C CA . GLN A 1 122 ? 21.857 30.215 -34.545 1.00 77.00 122 GLN A CA 1
ATOM 846 C C . GLN A 1 122 ? 22.722 29.940 -35.771 1.00 77.00 122 GLN A C 1
ATOM 848 O O . GLN A 1 122 ? 23.910 30.264 -35.792 1.00 77.00 122 GLN A O 1
ATOM 853 N N . LEU A 1 123 ? 22.137 29.289 -36.776 1.00 77.12 123 LEU A N 1
ATOM 854 C CA . LEU A 1 123 ? 22.777 29.179 -38.076 1.00 77.12 123 LEU A CA 1
ATOM 855 C C . LEU A 1 123 ? 22.932 30.596 -38.645 1.00 77.12 123 LEU A C 1
ATOM 857 O O . LEU A 1 123 ? 21.993 31.393 -38.532 1.00 77.12 123 LEU A O 1
ATOM 861 N N . PRO A 1 124 ? 24.091 30.935 -39.237 1.00 76.44 124 PRO A N 1
ATOM 862 C CA . PRO A 1 124 ? 24.224 32.195 -39.946 1.00 76.44 124 PRO A CA 1
ATOM 863 C C . PRO A 1 124 ? 23.133 32.279 -41.024 1.00 76.44 124 PRO A C 1
ATOM 865 O O . PRO A 1 124 ? 22.762 31.246 -41.596 1.00 76.44 124 PRO A O 1
ATOM 868 N N . PRO A 1 125 ? 22.597 33.482 -41.298 1.00 75.06 125 PRO A N 1
ATOM 869 C CA . PRO A 1 125 ? 21.652 33.653 -42.389 1.00 75.06 125 PRO A CA 1
ATOM 870 C C . PRO A 1 125 ? 22.276 33.105 -43.682 1.00 75.06 125 PRO A C 1
ATOM 872 O O . PRO A 1 125 ? 23.494 33.226 -43.857 1.00 75.06 125 PRO A O 1
ATOM 875 N N . PRO A 1 126 ? 21.478 32.489 -44.575 1.00 75.75 126 PRO A N 1
ATOM 876 C CA . PRO A 1 126 ? 21.967 32.051 -45.874 1.00 75.75 126 PRO A CA 1
ATOM 877 C C . PRO A 1 126 ? 22.720 33.204 -46.537 1.00 75.75 126 PRO A C 1
ATOM 879 O O . PRO A 1 126 ? 22.169 34.295 -46.682 1.00 75.75 126 PRO A O 1
ATOM 882 N N . GLY A 1 127 ? 23.994 32.978 -46.862 1.00 63.69 127 GLY A N 1
ATOM 883 C CA . GLY A 1 127 ? 24.795 33.962 -47.577 1.00 63.69 127 GLY A CA 1
ATOM 884 C C . GLY A 1 127 ? 24.105 34.311 -48.890 1.00 63.69 127 GLY A C 1
ATOM 885 O O . GLY A 1 127 ? 23.664 33.412 -49.607 1.00 63.69 127 GLY A O 1
ATOM 886 N N . ASP A 1 128 ? 23.985 35.607 -49.165 1.00 62.44 128 ASP A N 1
ATOM 887 C CA . ASP A 1 128 ? 23.413 36.118 -50.405 1.00 62.44 128 ASP A CA 1
ATOM 888 C C . ASP A 1 128 ? 24.191 35.517 -51.594 1.00 62.44 128 ASP A C 1
ATOM 890 O O . ASP A 1 128 ? 25.418 35.690 -51.665 1.00 62.44 128 ASP A O 1
ATOM 894 N N . PRO A 1 129 ? 23.552 34.741 -52.490 1.00 57.91 129 PRO A N 1
ATOM 895 C CA . PRO A 1 129 ? 24.234 34.175 -53.634 1.00 57.91 129 PRO A CA 1
ATOM 896 C C . PRO A 1 129 ? 24.517 35.293 -54.636 1.00 57.91 129 PRO A C 1
ATOM 898 O O . PRO A 1 129 ? 23.701 35.585 -55.497 1.00 57.91 129 PRO A O 1
ATOM 901 N N . GLY A 1 130 ? 25.707 35.878 -54.515 1.00 51.47 130 GLY A N 1
ATOM 902 C CA . GLY A 1 130 ? 26.456 36.509 -55.595 1.00 51.47 130 GLY A CA 1
ATOM 903 C C . GLY A 1 130 ? 25.729 37.598 -56.383 1.00 51.47 130 GLY A C 1
ATOM 904 O O . GLY A 1 130 ? 24.993 37.317 -57.323 1.00 51.47 130 GLY A O 1
ATOM 905 N N . ILE A 1 131 ? 26.117 38.848 -56.143 1.00 49.16 131 ILE A N 1
ATOM 906 C CA . ILE A 1 131 ? 26.157 39.839 -57.220 1.00 49.16 131 ILE A CA 1
ATOM 907 C C . ILE A 1 131 ? 27.561 39.753 -57.841 1.00 49.16 131 ILE A C 1
ATOM 909 O O . ILE A 1 131 ? 28.516 40.239 -57.231 1.00 49.16 131 ILE A O 1
ATOM 913 N N . PRO A 1 132 ? 27.750 39.095 -59.000 1.00 54.88 132 PRO A N 1
ATOM 914 C CA . PRO A 1 132 ? 28.967 39.261 -59.773 1.00 54.88 132 PRO A CA 1
ATOM 915 C C . PRO A 1 132 ? 28.907 40.567 -60.578 1.00 54.88 132 PRO A C 1
ATOM 917 O O . PRO A 1 132 ? 28.018 40.736 -61.407 1.00 54.88 132 PRO A O 1
ATOM 920 N N . ASN A 1 133 ? 29.932 41.390 -60.334 1.00 51.81 133 ASN A N 1
ATOM 921 C CA . ASN A 1 133 ? 30.434 42.560 -61.074 1.00 51.81 133 ASN A CA 1
ATOM 922 C C . ASN A 1 133 ? 29.490 43.756 -61.281 1.00 51.81 133 ASN A C 1
ATOM 924 O O . ASN A 1 133 ? 28.617 43.702 -62.173 1.00 51.81 133 ASN A O 1
#

Organism: NCBI:txid1841860

Mean predicted aligned error: 19.97 Å

Secondary structure (DSSP, 8-state):
--SS-EES--TTEEEEEE-SS-EEEE-TTS-EEEE-TTSSEEE-SSGGG-TT--EEEEEE---TT-S-PPPTT-PPPPPTT-----------PPPPP-----PPPPPPPPPPPPPPPPPPP-PPPPPP-----

Solvent-accessible surface area (backbone atoms only — not comparable to full-atom values): 9083 Å² total; per-residue (Å²): 130,73,92,75,47,43,81,40,77,58,84,52,13,38,25,38,11,27,47,100,86,50,62,24,28,19,39,44,89,63,53,21,32,25,66,39,98,88,59,61,82,38,81,41,78,72,24,28,76,38,88,82,38,82,42,45,28,19,32,85,49,77,69,95,76,74,78,71,66,70,58,100,72,65,70,76,80,72,64,101,83,66,83,88,83,88,80,88,86,90,79,90,77,82,78,85,87,80,86,80,90,73,83,76,79,78,78,79,78,77,80,74,80,82,72,78,78,77,80,74,82,80,72,76,75,83,75,80,86,71,88,80,132

Radius of gyration: 31.23 Å; Cα contacts (8 Å, |Δi|>4): 139; chains: 1; bounding box: 56×61×107 Å

pLDDT: mean 74.27, std 17.38, range [41.47, 96.56]

Nearest PDB structures (foldseek):
  7a5p-assembly1_x  TM=4.228E-01  e=1.181E+00  Homo sapiens
  2yug-assembly1_A  TM=4.211E-01  e=1.412E+00  Mus musculus
  8i0w-assembly1_2  TM=4.138E-01  e=2.889E+00  Homo sapiens

Sequence (133 aa):
LARGFQYGTAPNALVIGWNGGHTAVTLPDGTPVSSGEHGGVHIGGAGAYQAGFTHHMFLPMPPEGDGLLPPPFAPPPPPPDAPLDTGVPSGRVTAPAVLVGVAAPAPPPPPAPELPPPPAPQLPPPGDPGIPN